Protein AF-A0A5C8PXF6-F1 (afdb_monomer_lite)

Foldseek 3Di:
DVVVLVVVQVVPPQPDWDADPSDIHHDDDDDDDDDPPPDDADDQPDEAEFEVLLDPVNVVVLVCCCPPRVHDHYDYDYPCACVRVCSVVRD

Sequence (91 aa):
NSQQQLTHAITTGEPQLALRNGETLVPRLARHTPTPGNTLTLNPHGTTLITGGTGTLGALTARHLVTTHGARHLLLTSRTGPDAEGAQELH

Structure (mmCIF, N/CA/C/O backbone):
data_AF-A0A5C8PXF6-F1
#
_entry.id   AF-A0A5C8PXF6-F1
#
loop_
_atom_site.group_PDB
_atom_site.id
_atom_site.type_symbol
_atom_site.label_atom_id
_atom_site.label_alt_id
_atom_site.label_comp_id
_atom_site.label_asym_id
_atom_site.label_entity_id
_atom_site.label_seq_id
_atom_site.pdbx_PDB_ins_code
_atom_site.Cartn_x
_atom_site.Cartn_y
_atom_site.Cartn_z
_atom_site.occupancy
_atom_site.B_iso_or_equiv
_atom_site.auth_seq_id
_atom_site.auth_comp_id
_atom_site.auth_asym_id
_atom_site.auth_atom_id
_atom_site.pdbx_PDB_model_num
ATOM 1 N N . ASN A 1 1 ? -28.716 6.400 24.802 1.00 69.44 1 ASN A N 1
ATOM 2 C CA . ASN A 1 1 ? -28.244 7.798 24.723 1.00 69.44 1 ASN A CA 1
ATOM 3 C C . ASN A 1 1 ? -26.797 7.765 24.239 1.00 69.44 1 ASN A C 1
ATOM 5 O O . ASN A 1 1 ? -25.969 7.174 24.923 1.00 69.44 1 ASN A O 1
ATOM 9 N N . SER A 1 2 ? -26.504 8.293 23.049 1.00 74.06 2 SER A N 1
ATOM 10 C CA . SER A 1 2 ? -25.186 8.182 22.390 1.00 74.06 2 SER A CA 1
ATOM 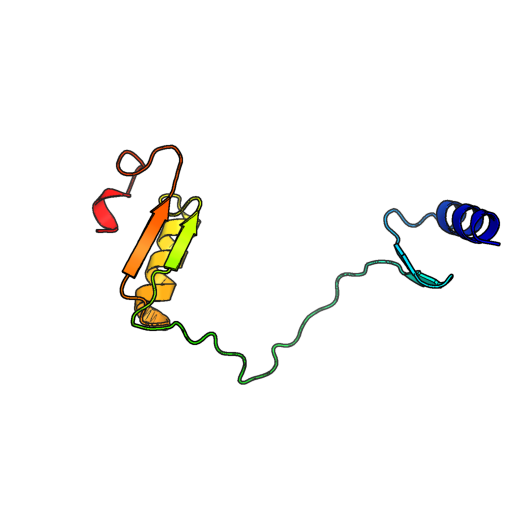11 C C . SER A 1 2 ? -24.040 8.754 23.233 1.00 74.06 2 SER A C 1
ATOM 13 O O . SER A 1 2 ? -22.937 8.215 23.237 1.00 74.06 2 SER A O 1
ATOM 15 N N . GLN A 1 3 ? -24.320 9.796 24.018 1.00 81.06 3 GLN A N 1
ATOM 16 C CA . GLN A 1 3 ? -23.341 10.432 24.896 1.00 81.06 3 GLN A CA 1
ATOM 17 C C . GLN A 1 3 ? -22.874 9.497 26.024 1.00 81.06 3 GLN A C 1
ATOM 19 O O . GLN A 1 3 ? -21.681 9.412 26.289 1.00 81.06 3 GLN A O 1
ATOM 24 N N . GLN A 1 4 ? -23.785 8.720 26.624 1.00 83.69 4 GLN A N 1
ATOM 25 C CA . GLN A 1 4 ? -23.434 7.735 27.658 1.00 83.69 4 GLN A CA 1
ATOM 26 C C . GLN A 1 4 ? -22.566 6.599 27.101 1.00 83.69 4 GLN A C 1
ATOM 28 O O . GLN A 1 4 ? -21.662 6.124 27.783 1.00 83.69 4 GLN A O 1
ATOM 33 N N . GLN A 1 5 ? -22.813 6.185 25.855 1.00 85.12 5 GLN A N 1
ATOM 34 C CA . GLN A 1 5 ? -22.026 5.144 25.186 1.00 85.12 5 GLN A CA 1
ATOM 35 C C . GLN A 1 5 ? -20.603 5.620 24.891 1.00 85.12 5 GLN A C 1
ATOM 37 O O . GLN A 1 5 ? -19.651 4.878 25.120 1.00 85.12 5 GLN A O 1
ATOM 42 N N . LEU A 1 6 ? -20.446 6.876 24.461 1.00 84.81 6 LEU A N 1
ATOM 43 C CA . LEU A 1 6 ? -19.129 7.476 24.269 1.00 84.81 6 LEU A CA 1
ATOM 44 C C . LEU A 1 6 ? -18.368 7.607 25.595 1.00 84.81 6 LEU A C 1
ATOM 46 O O . LEU A 1 6 ? -17.201 7.230 25.659 1.00 84.81 6 LEU A O 1
ATOM 50 N N . THR A 1 7 ? -19.028 8.080 26.659 1.00 89.31 7 THR A N 1
ATOM 51 C CA . THR A 1 7 ? -18.421 8.170 27.996 1.00 89.31 7 THR A CA 1
ATOM 52 C C . THR A 1 7 ? -17.971 6.802 28.501 1.00 89.31 7 THR A C 1
ATOM 54 O O . THR A 1 7 ? -16.861 6.674 29.005 1.00 89.31 7 THR A O 1
ATOM 57 N N . HIS A 1 8 ? -18.787 5.762 28.327 1.00 87.50 8 HIS A N 1
ATOM 58 C CA . HIS A 1 8 ? -18.397 4.410 28.717 1.00 87.50 8 HIS A CA 1
ATOM 59 C C . HIS A 1 8 ? -17.189 3.916 27.907 1.00 87.50 8 HIS A C 1
ATOM 61 O O . HIS A 1 8 ? -16.217 3.432 28.484 1.00 87.50 8 HIS A O 1
ATOM 67 N N . ALA A 1 9 ? -17.199 4.107 26.586 1.00 88.31 9 ALA A N 1
ATOM 68 C CA . ALA A 1 9 ? -16.115 3.677 25.708 1.00 88.31 9 ALA A CA 1
ATOM 69 C C . ALA A 1 9 ? -14.754 4.282 26.091 1.00 88.31 9 ALA A C 1
ATOM 71 O O . ALA A 1 9 ? -13.777 3.544 26.194 1.00 88.31 9 ALA A O 1
ATOM 72 N N . ILE A 1 10 ? -14.681 5.587 26.386 1.00 90.00 10 ILE A N 1
ATOM 73 C CA . ILE A 1 10 ? -13.413 6.232 26.782 1.00 90.00 10 ILE A CA 1
ATOM 74 C C . ILE A 1 10 ? -12.894 5.756 28.148 1.00 90.00 10 ILE A C 1
ATOM 76 O O . ILE A 1 10 ? -11.697 5.837 28.405 1.00 90.00 10 ILE A O 1
ATOM 80 N N . THR A 1 11 ? -13.768 5.230 29.015 1.00 93.62 11 THR A N 1
ATOM 81 C CA . THR A 1 11 ? -13.380 4.684 30.330 1.00 93.62 11 THR A CA 1
ATOM 82 C C . THR A 1 11 ? -12.901 3.232 30.289 1.00 93.62 11 THR A C 1
ATOM 84 O O . THR A 1 11 ? -12.414 2.735 31.299 1.00 93.62 11 THR A O 1
ATOM 87 N N . THR A 1 12 ? -12.995 2.546 29.143 1.00 90.19 12 THR A N 1
ATOM 88 C CA . THR A 1 12 ? -12.581 1.133 29.009 1.00 90.19 12 THR A CA 1
ATOM 89 C C . THR A 1 12 ? -11.081 0.908 29.207 1.00 90.19 12 THR A C 1
ATOM 91 O O . THR A 1 12 ? -10.667 -0.211 29.492 1.00 90.19 12 THR A O 1
ATOM 94 N N . GLY A 1 13 ? -10.261 1.951 29.041 1.00 91.12 13 GLY A N 1
ATOM 95 C CA . GLY A 1 13 ? -8.800 1.856 29.103 1.00 91.12 13 GLY A CA 1
ATOM 96 C C . GLY A 1 13 ? -8.159 1.189 27.881 1.00 91.12 13 GLY A C 1
ATOM 97 O O . GLY A 1 13 ? -6.941 1.029 27.847 1.00 91.12 13 GLY A O 1
ATOM 98 N N . GLU A 1 14 ? -8.943 0.818 26.867 1.00 94.56 14 GLU A N 1
ATOM 99 C CA . GLU A 1 14 ? -8.416 0.248 25.629 1.00 94.56 14 GLU A CA 1
ATOM 100 C C . GLU A 1 14 ? -7.797 1.350 24.748 1.00 94.56 14 GLU A C 1
ATOM 102 O O . GLU A 1 14 ? -8.4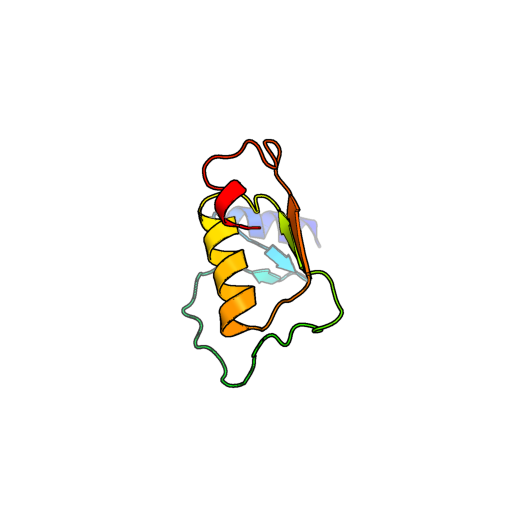28 2.385 24.518 1.00 94.56 14 GLU A O 1
ATOM 107 N N . PRO A 1 15 ? -6.581 1.148 24.203 1.00 92.81 15 PRO A N 1
ATOM 108 C CA . PRO A 1 15 ? -5.876 2.172 23.425 1.00 92.81 15 PRO A CA 1
ATOM 109 C C . PRO A 1 15 ? -6.512 2.432 22.053 1.00 92.81 15 PRO A C 1
ATOM 111 O O . PRO A 1 15 ? -6.235 3.446 21.415 1.00 92.81 15 PRO A O 1
ATOM 114 N N . GLN A 1 16 ? -7.326 1.494 21.570 1.00 94.75 16 GLN A N 1
ATOM 115 C CA . GLN A 1 16 ? -8.054 1.576 20.311 1.00 94.75 16 GLN A CA 1
ATOM 116 C C . GLN A 1 16 ? -9.411 0.896 20.491 1.00 94.75 16 GLN A C 1
ATOM 118 O O . GLN A 1 16 ? -9.487 -0.191 21.061 1.00 94.75 16 GLN A O 1
ATOM 123 N N . LEU A 1 17 ? -10.477 1.512 19.981 1.00 95.31 17 LEU A N 1
ATOM 124 C CA . LEU A 1 17 ? -11.831 0.963 20.013 1.00 95.31 17 LEU A CA 1
ATOM 125 C C . LEU A 1 17 ? -12.663 1.485 18.839 1.00 95.31 17 LEU A C 1
ATOM 127 O O . LEU A 1 17 ? -12.354 2.526 18.258 1.00 95.31 17 LEU A O 1
ATOM 131 N N . ALA A 1 18 ? -13.741 0.780 18.514 1.00 94.62 18 ALA A N 1
ATOM 132 C CA . ALA A 1 18 ? -14.778 1.237 17.598 1.00 94.62 18 ALA A CA 1
ATOM 133 C C . ALA A 1 18 ? -16.151 1.118 18.267 1.00 94.62 18 ALA A C 1
ATOM 135 O O . ALA A 1 18 ? -16.470 0.079 18.838 1.00 94.62 18 ALA A O 1
ATOM 136 N N . LEU A 1 19 ? -16.976 2.162 18.159 1.00 93.00 19 LEU A N 1
ATOM 137 C CA . LEU A 1 19 ? -18.373 2.132 18.594 1.00 93.00 19 LEU A CA 1
ATOM 138 C C . LEU A 1 19 ? -19.281 1.877 17.392 1.00 93.00 19 LEU A C 1
ATOM 140 O O . LEU A 1 19 ? -19.287 2.666 16.446 1.00 93.00 19 LEU A O 1
ATOM 144 N N . ARG A 1 20 ? -20.054 0.788 17.416 1.00 91.94 20 ARG A N 1
ATOM 145 C CA . ARG A 1 20 ? 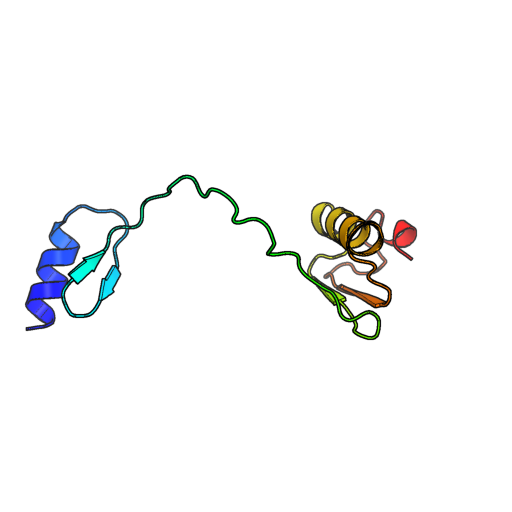-20.998 0.431 16.344 1.00 91.94 20 ARG A CA 1
ATOM 146 C C . ARG A 1 20 ? -22.316 -0.025 16.945 1.00 91.94 20 ARG A C 1
ATOM 148 O O . ARG A 1 20 ? -22.330 -0.953 17.735 1.00 91.94 20 ARG A O 1
ATOM 155 N N . ASN A 1 21 ? -23.419 0.639 16.594 1.00 89.56 21 ASN A N 1
ATOM 156 C CA . ASN A 1 21 ? -24.763 0.324 17.107 1.00 89.56 21 ASN A CA 1
ATOM 157 C C . ASN A 1 21 ? -24.849 0.225 18.646 1.00 89.56 21 ASN A C 1
ATOM 159 O O . ASN A 1 21 ? -25.681 -0.497 19.184 1.00 89.56 21 ASN A O 1
ATOM 163 N N . GLY A 1 22 ? -23.996 0.969 19.360 1.00 87.88 22 GLY A N 1
ATOM 164 C CA . GLY A 1 22 ? -23.926 0.944 20.821 1.00 87.88 22 GLY A CA 1
ATOM 165 C C . GLY A 1 22 ? -23.015 -0.123 21.425 1.00 87.88 22 GLY A C 1
ATOM 166 O O . GLY A 1 22 ? -22.857 -0.135 22.643 1.00 87.88 22 GLY A O 1
ATOM 167 N N . GLU A 1 23 ? -22.398 -0.967 20.602 1.00 89.94 23 GLU A N 1
ATOM 168 C CA . GLU A 1 23 ? -21.402 -1.949 21.018 1.00 89.94 23 GLU A CA 1
ATOM 169 C C . GLU A 1 23 ? -19.990 -1.372 20.921 1.00 89.94 23 GL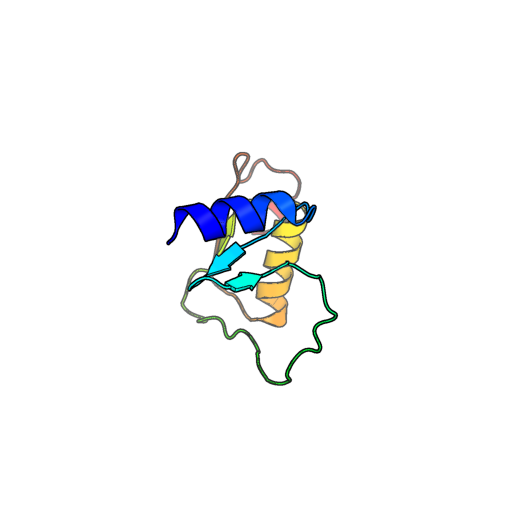U A C 1
ATOM 171 O O . GLU A 1 23 ? -19.638 -0.696 19.947 1.00 89.94 23 GLU A O 1
ATOM 176 N N . THR A 1 24 ? -19.173 -1.676 21.929 1.00 92.56 24 THR A N 1
ATOM 177 C CA . THR A 1 24 ? -17.740 -1.377 21.935 1.00 92.56 24 THR A CA 1
ATOM 178 C C . THR A 1 24 ? -16.979 -2.571 21.373 1.00 92.56 24 THR A C 1
ATOM 180 O O . THR A 1 24 ? -16.999 -3.657 21.947 1.00 92.56 24 THR A O 1
ATOM 183 N N . LEU A 1 25 ? -16.274 -2.361 20.266 1.00 94.56 25 LEU A N 1
ATOM 184 C CA . LEU A 1 25 ? -15.412 -3.351 19.627 1.00 94.56 25 LEU A CA 1
ATOM 185 C C . LEU A 1 25 ? -13.950 -2.977 19.853 1.00 94.56 25 LEU A C 1
ATOM 187 O O . LEU A 1 25 ? -13.563 -1.827 19.641 1.00 94.56 25 LEU A O 1
ATOM 191 N N . VAL A 1 26 ? -13.129 -3.954 20.228 1.00 95.44 26 VAL A N 1
ATOM 192 C CA . VAL A 1 26 ? -11.698 -3.760 20.486 1.00 95.44 26 VAL A CA 1
ATOM 193 C C . VAL A 1 26 ? -10.890 -4.519 19.429 1.00 95.44 26 VAL A C 1
ATOM 195 O O . VAL A 1 26 ? -11.088 -5.728 19.275 1.00 95.44 26 VAL A O 1
ATOM 198 N N . PRO A 1 27 ? -9.984 -3.861 18.681 1.00 96.00 27 PRO A N 1
ATOM 199 C CA . PRO A 1 27 ? -9.185 -4.536 17.672 1.00 96.00 27 PRO A CA 1
ATOM 200 C C . PRO A 1 27 ? -8.180 -5.480 18.338 1.00 96.00 27 PRO A C 1
ATOM 202 O O . PRO A 1 27 ? -7.434 -5.103 19.246 1.00 96.00 27 PRO A O 1
ATOM 205 N N . ARG A 1 28 ? -8.138 -6.721 17.854 1.00 93.88 28 ARG A N 1
ATOM 206 C CA . ARG A 1 28 ? -7.136 -7.722 18.227 1.00 93.88 28 ARG A CA 1
ATOM 207 C C . ARG A 1 28 ? -6.576 -8.351 16.960 1.00 93.88 28 ARG A C 1
ATOM 209 O O . ARG A 1 28 ? -7.325 -8.681 16.042 1.00 93.88 28 ARG A O 1
ATOM 216 N N . LEU A 1 29 ? -5.257 -8.512 16.912 1.00 95.94 29 LEU A N 1
ATOM 217 C CA . LEU A 1 29 ? -4.609 -9.231 15.825 1.00 95.94 29 LEU A CA 1
ATOM 218 C C . LEU A 1 29 ? -4.771 -10.734 16.068 1.00 95.94 29 LEU A C 1
ATOM 220 O O . LEU A 1 29 ? -4.340 -11.248 17.097 1.00 95.94 29 LEU A O 1
ATOM 224 N N . ALA A 1 30 ? -5.383 -11.430 15.117 1.00 95.25 30 ALA A N 1
ATOM 225 C CA . ALA A 1 30 ? -5.533 -12.877 15.143 1.00 95.25 30 ALA A CA 1
ATOM 226 C C . ALA A 1 30 ? -4.803 -13.503 13.954 1.00 95.25 30 ALA A C 1
ATOM 228 O O . ALA A 1 30 ? -4.628 -12.880 12.905 1.00 95.25 30 ALA A O 1
ATOM 229 N N . ARG A 1 31 ? -4.386 -14.762 14.108 1.00 96.56 31 ARG A N 1
ATOM 230 C CA . ARG A 1 31 ? -3.809 -15.526 13.002 1.00 96.56 31 ARG A CA 1
ATOM 231 C C . ARG A 1 31 ? -4.892 -15.800 11.959 1.00 96.56 31 ARG A C 1
ATOM 233 O O . ARG A 1 31 ? -5.906 -16.414 12.272 1.00 96.56 31 ARG A O 1
ATOM 240 N N . HIS A 1 32 ? -4.641 -15.393 10.720 1.00 93.06 32 HIS A N 1
ATOM 241 C CA . HIS A 1 32 ? -5.485 -15.737 9.581 1.00 93.06 32 HIS A CA 1
ATOM 242 C C . HIS A 1 32 ? -5.001 -17.043 8.939 1.00 93.06 32 HIS A C 1
ATOM 244 O O . HIS A 1 32 ? -3.812 -17.183 8.646 1.00 93.06 32 HIS A O 1
ATOM 250 N N . THR A 1 33 ? -5.919 -17.981 8.697 1.00 92.31 33 THR A N 1
ATOM 251 C CA . THR A 1 33 ? -5.647 -19.186 7.900 1.00 92.31 33 THR A CA 1
ATOM 252 C C . THR A 1 33 ? -6.204 -18.952 6.497 1.00 92.31 33 THR A C 1
ATOM 254 O O . THR A 1 33 ? -7.404 -18.713 6.382 1.00 92.31 33 THR A O 1
ATOM 257 N N . PRO A 1 34 ? -5.375 -18.971 5.437 1.00 87.06 34 PRO A N 1
ATOM 258 C CA . PRO A 1 34 ? -5.849 -18.738 4.079 1.00 87.06 34 PRO A CA 1
ATOM 259 C C . PRO A 1 34 ? -6.908 -19.759 3.664 1.00 87.06 34 PRO A C 1
ATOM 261 O O . PRO A 1 34 ? -6.701 -20.963 3.812 1.00 87.06 34 PRO A O 1
ATOM 264 N N . THR A 1 35 ? -8.009 -19.284 3.086 1.00 86.31 35 THR A N 1
ATOM 265 C CA . THR A 1 35 ? -8.972 -20.152 2.403 1.00 86.31 35 THR A CA 1
ATOM 266 C C . THR A 1 35 ? -8.425 -20.511 1.016 1.00 86.31 35 THR A C 1
ATOM 268 O O . THR A 1 35 ? -8.117 -19.597 0.242 1.00 86.31 35 THR A O 1
ATOM 271 N N . PRO A 1 36 ? -8.293 -21.804 0.667 1.00 82.38 36 PRO A N 1
ATOM 272 C CA . PRO A 1 36 ? -7.878 -22.214 -0.673 1.00 82.38 36 PRO A CA 1
ATOM 273 C C . PRO A 1 36 ? -8.821 -21.668 -1.757 1.00 82.38 36 PRO A C 1
ATOM 275 O O . PRO A 1 36 ? -10.033 -21.619 -1.558 1.00 82.38 36 PRO A O 1
ATOM 278 N N . GLY A 1 37 ? -8.271 -21.287 -2.915 1.00 77.50 37 GLY A N 1
ATOM 279 C CA . GLY A 1 37 ? -9.050 -20.886 -4.097 1.00 77.50 37 GLY A CA 1
ATOM 280 C C . GLY A 1 37 ? -9.257 -19.382 -4.298 1.00 77.50 37 GLY A C 1
ATOM 281 O O . GLY A 1 37 ? -9.843 -18.992 -5.303 1.00 77.50 37 GLY A O 1
ATOM 282 N N . ASN A 1 38 ? -8.751 -18.521 -3.410 1.00 71.38 38 ASN A N 1
ATOM 283 C CA . ASN A 1 38 ? -8.793 -17.069 -3.616 1.00 71.38 38 ASN A CA 1
ATOM 284 C C . ASN A 1 38 ? -7.572 -16.568 -4.410 1.00 71.38 38 ASN A C 1
ATOM 286 O O . ASN A 1 38 ? -6.725 -15.845 -3.882 1.00 71.38 38 ASN A O 1
ATOM 290 N N . THR A 1 39 ? -7.440 -16.999 -5.665 1.00 74.00 39 THR A N 1
ATOM 291 C CA . THR A 1 39 ? -6.342 -16.569 -6.542 1.00 74.00 39 THR A CA 1
ATOM 292 C C . THR A 1 39 ? -6.744 -15.324 -7.327 1.00 74.00 39 THR A C 1
ATOM 294 O O . THR A 1 39 ? -7.747 -15.318 -8.040 1.00 74.00 39 THR A O 1
ATOM 297 N N . LEU A 1 40 ? -5.935 -14.266 -7.239 1.00 79.31 40 LEU A N 1
ATOM 298 C CA . LEU A 1 40 ? -6.102 -13.081 -8.078 1.00 79.31 40 LEU A CA 1
ATOM 299 C C . LEU A 1 40 ? -5.896 -13.458 -9.553 1.00 79.31 40 LEU A C 1
ATOM 301 O O . LEU A 1 40 ? -4.806 -13.886 -9.939 1.00 79.31 40 LEU A O 1
ATOM 305 N N . THR A 1 41 ? -6.926 -13.251 -10.374 1.00 84.81 41 THR A N 1
ATOM 306 C CA . THR A 1 41 ? -6.830 -13.361 -11.836 1.00 84.81 41 THR A CA 1
ATOM 307 C C . THR A 1 41 ? -6.702 -11.963 -12.425 1.00 84.81 41 THR A C 1
ATOM 309 O O . THR A 1 41 ? -7.602 -11.138 -12.267 1.00 84.81 41 THR A O 1
ATOM 312 N N . LEU A 1 42 ? -5.581 -11.683 -13.090 1.00 88.00 42 LEU A N 1
ATOM 313 C CA . LEU A 1 42 ? -5.392 -10.421 -13.799 1.00 88.00 42 LEU A CA 1
ATOM 314 C C . LEU A 1 42 ? -6.043 -10.490 -15.178 1.00 88.00 42 LEU A C 1
ATOM 316 O O . LEU A 1 42 ? -5.954 -11.505 -15.866 1.00 88.00 42 LEU A O 1
ATOM 320 N N . ASN A 1 43 ? -6.661 -9.387 -15.601 1.00 87.25 43 ASN A N 1
ATOM 321 C CA . ASN A 1 43 ? -7.082 -9.237 -16.988 1.00 87.25 43 ASN A CA 1
ATOM 322 C C . ASN A 1 43 ? -5.822 -9.155 -17.874 1.00 87.25 43 ASN A C 1
ATOM 324 O O . ASN A 1 43 ? -5.076 -8.182 -17.737 1.00 87.25 43 ASN A O 1
ATOM 328 N N . PRO A 1 44 ? -5.587 -10.110 -18.793 1.00 82.88 44 PRO A N 1
ATOM 329 C CA . PRO A 1 44 ? -4.382 -10.123 -19.624 1.00 82.88 44 PRO A CA 1
ATOM 330 C C . PRO A 1 44 ? -4.300 -8.932 -20.589 1.00 82.88 44 PRO A C 1
ATOM 332 O O . PRO A 1 44 ? -3.209 -8.592 -21.038 1.00 82.88 44 PRO A O 1
ATOM 335 N N . HIS A 1 45 ? -5.431 -8.288 -20.887 1.00 88.25 45 HIS A N 1
ATOM 336 C CA . HIS A 1 45 ? -5.515 -7.102 -21.742 1.00 88.25 45 HIS A CA 1
ATOM 337 C C . HIS A 1 45 ? -5.568 -5.790 -20.944 1.00 88.25 45 HIS A C 1
ATOM 339 O O . HIS A 1 45 ? -5.620 -4.714 -21.533 1.00 88.25 45 HIS A O 1
ATOM 345 N N . GLY A 1 46 ? -5.604 -5.862 -19.610 1.00 92.19 46 GLY A N 1
ATOM 346 C CA . GLY A 1 46 ? -5.624 -4.693 -18.736 1.00 92.19 46 GLY A CA 1
ATOM 347 C C . GLY A 1 46 ? -4.220 -4.217 -18.366 1.00 92.19 46 GLY A C 1
ATOM 348 O O . GLY A 1 46 ? -3.263 -4.989 -18.389 1.00 92.19 46 GLY A O 1
ATOM 349 N N . THR A 1 47 ? -4.116 -2.950 -17.962 1.00 95.75 47 THR A N 1
ATOM 350 C CA . THR A 1 47 ? -2.875 -2.374 -17.425 1.00 95.75 47 THR A CA 1
ATOM 351 C C . THR A 1 47 ? -2.864 -2.437 -15.902 1.00 95.75 47 THR A C 1
ATOM 353 O O . THR A 1 47 ? -3.785 -1.948 -15.248 1.00 95.75 47 THR A O 1
ATOM 356 N N . THR A 1 48 ? -1.804 -2.998 -15.321 1.00 95.06 48 THR A N 1
ATOM 357 C CA . THR A 1 48 ? -1.566 -2.976 -13.874 1.00 95.06 48 THR A CA 1
ATOM 358 C C . THR A 1 48 ? -0.680 -1.790 -13.499 1.00 95.06 48 THR A C 1
ATOM 360 O O . THR A 1 48 ? 0.487 -1.721 -13.879 1.00 95.06 48 THR A O 1
ATOM 363 N N . LEU A 1 49 ? -1.240 -0.856 -12.731 1.00 95.50 49 LEU A N 1
ATOM 364 C CA . LEU A 1 49 ? -0.525 0.287 -12.166 1.00 95.50 49 LEU A CA 1
ATOM 365 C C . LEU A 1 49 ? 0.137 -0.098 -10.836 1.00 95.50 49 LEU A C 1
ATOM 367 O O . LEU A 1 49 ? -0.536 -0.593 -9.934 1.00 95.50 49 LEU A O 1
ATOM 371 N N . ILE A 1 50 ? 1.432 0.192 -10.696 1.00 95.50 50 ILE A N 1
ATOM 372 C CA . ILE A 1 50 ? 2.189 0.013 -9.453 1.00 95.50 50 ILE A CA 1
ATOM 373 C C . ILE A 1 50 ? 2.805 1.353 -9.043 1.00 95.50 50 ILE A C 1
ATOM 375 O O . ILE A 1 50 ? 3.715 1.863 -9.698 1.00 95.50 50 ILE A O 1
ATOM 379 N N . THR A 1 51 ? 2.326 1.914 -7.933 1.00 95.69 51 THR A N 1
ATOM 380 C CA . THR A 1 51 ? 2.880 3.135 -7.330 1.00 95.69 51 THR A CA 1
ATOM 381 C C . THR A 1 51 ? 4.091 2.816 -6.464 1.00 95.69 51 THR A C 1
ATOM 383 O O . THR A 1 51 ? 4.100 1.808 -5.761 1.00 95.69 51 THR A O 1
ATOM 386 N N . GLY A 1 52 ? 5.112 3.673 -6.490 1.00 95.00 52 GLY A N 1
ATOM 387 C CA . GLY A 1 52 ? 6.432 3.297 -5.980 1.00 95.00 52 GLY A CA 1
ATOM 388 C C . GLY A 1 52 ? 7.033 2.131 -6.772 1.00 95.00 52 GLY A C 1
ATOM 389 O O . GLY A 1 52 ? 7.861 1.397 -6.240 1.00 95.00 52 GLY A O 1
ATOM 390 N N . GLY A 1 53 ? 6.595 1.943 -8.025 1.00 94.56 53 GLY A N 1
ATOM 391 C CA . GLY A 1 53 ? 6.864 0.747 -8.825 1.00 94.56 53 GLY A CA 1
ATOM 392 C C . GLY A 1 53 ? 8.338 0.526 -9.148 1.00 94.56 53 GLY A C 1
ATOM 393 O O . GLY A 1 53 ? 8.741 -0.608 -9.372 1.00 94.56 53 GLY A O 1
ATOM 394 N N . THR A 1 54 ? 9.145 1.585 -9.104 1.00 94.00 54 THR A N 1
ATOM 395 C CA . THR A 1 54 ? 10.600 1.515 -9.299 1.00 94.00 54 THR A CA 1
ATOM 396 C C . THR A 1 54 ? 11.390 1.373 -7.993 1.00 94.00 54 THR A C 1
ATOM 398 O O . THR A 1 5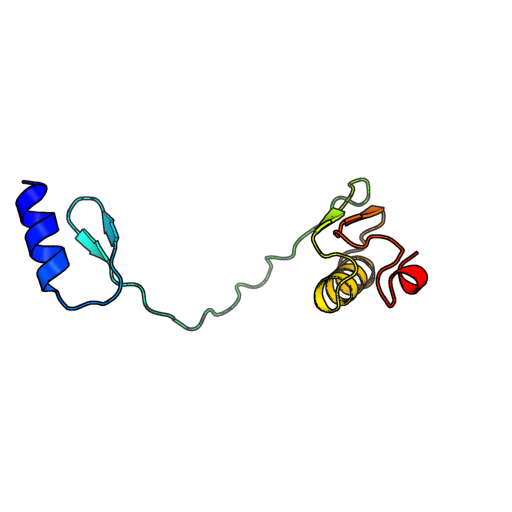4 ? 12.611 1.349 -8.023 1.00 94.00 54 THR A O 1
ATOM 401 N N . GLY A 1 55 ? 10.727 1.311 -6.832 1.00 91.56 55 GLY A N 1
ATOM 402 C CA . GLY A 1 55 ? 11.376 1.004 -5.553 1.00 91.56 55 GLY A CA 1
ATOM 403 C C . GLY A 1 55 ? 11.537 -0.505 -5.339 1.00 91.56 55 GLY A C 1
ATOM 404 O O . GLY A 1 55 ? 10.907 -1.301 -6.030 1.00 91.56 55 GLY A O 1
ATOM 405 N N . THR A 1 56 ? 12.313 -0.914 -4.330 1.00 91.56 56 THR A N 1
ATOM 406 C CA . THR A 1 56 ? 12.666 -2.327 -4.067 1.00 91.56 56 THR A CA 1
ATOM 407 C C . THR A 1 56 ? 11.461 -3.272 -4.061 1.00 91.56 56 THR A C 1
ATOM 409 O O . THR A 1 56 ? 11.433 -4.260 -4.791 1.00 91.56 56 THR A O 1
ATOM 412 N N . LEU A 1 57 ? 10.428 -2.965 -3.270 1.00 94.06 57 LEU A N 1
ATOM 413 C CA . LEU A 1 57 ? 9.227 -3.806 -3.207 1.00 94.06 57 LEU A CA 1
ATOM 414 C C . LEU A 1 57 ? 8.363 -3.686 -4.468 1.00 94.06 57 LEU A C 1
ATOM 416 O O . LEU A 1 57 ? 7.741 -4.668 -4.869 1.00 94.06 57 LEU A O 1
ATOM 420 N N . GLY A 1 58 ? 8.342 -2.512 -5.104 1.00 93.69 58 GLY A N 1
A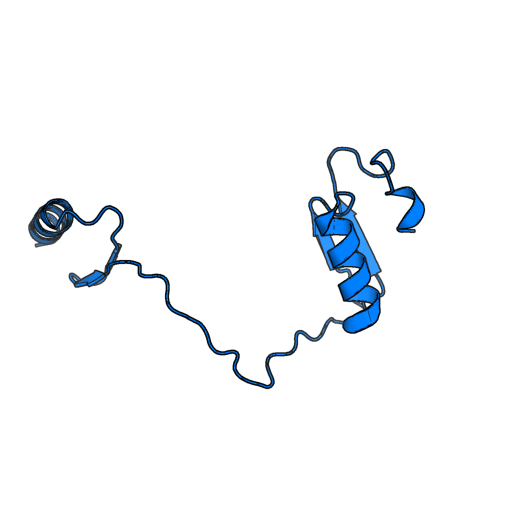TOM 421 C CA . GLY A 1 58 ? 7.619 -2.284 -6.355 1.00 93.69 58 GLY A CA 1
ATOM 422 C C . GLY A 1 58 ? 8.152 -3.167 -7.481 1.00 93.69 58 GLY A C 1
ATOM 423 O O . GLY A 1 58 ? 7.371 -3.862 -8.127 1.00 93.69 58 GLY A O 1
ATOM 424 N N . ALA A 1 59 ? 9.477 -3.234 -7.629 1.00 92.62 59 ALA A N 1
ATOM 425 C CA . ALA A 1 59 ? 10.157 -4.065 -8.616 1.00 92.62 59 ALA A CA 1
ATOM 426 C C . ALA A 1 59 ? 9.921 -5.567 -8.378 1.00 92.62 59 ALA A C 1
ATOM 428 O O . ALA A 1 59 ? 9.579 -6.302 -9.307 1.00 92.62 59 ALA A O 1
ATOM 429 N N . LEU A 1 60 ? 10.035 -6.027 -7.125 1.00 94.62 60 LEU A N 1
ATOM 430 C CA . LEU A 1 60 ? 9.747 -7.422 -6.766 1.00 94.62 60 LEU A CA 1
ATOM 431 C C . LEU A 1 60 ? 8.283 -7.787 -7.036 1.00 94.62 60 LEU A C 1
ATOM 433 O O . LEU A 1 60 ? 7.994 -8.861 -7.566 1.00 94.62 60 LEU A O 1
ATOM 437 N N . THR A 1 61 ? 7.364 -6.874 -6.727 1.00 94.38 61 THR A N 1
ATOM 438 C CA . THR A 1 61 ? 5.936 -7.051 -7.004 1.00 94.38 61 THR A CA 1
ATOM 439 C C . THR A 1 61 ? 5.678 -7.112 -8.508 1.00 94.38 61 THR A C 1
ATOM 441 O O . THR A 1 61 ? 5.019 -8.039 -8.970 1.00 94.38 61 THR A O 1
ATOM 444 N N . ALA A 1 62 ? 6.243 -6.187 -9.290 1.00 93.88 62 ALA A N 1
ATOM 445 C CA . ALA A 1 62 ? 6.142 -6.179 -10.748 1.00 93.88 62 ALA A CA 1
ATOM 446 C C . ALA A 1 62 ? 6.618 -7.509 -11.347 1.00 93.88 62 ALA A C 1
ATOM 448 O O . ALA A 1 62 ? 5.895 -8.141 -12.120 1.00 93.88 62 ALA A O 1
ATOM 449 N N . ARG A 1 63 ? 7.793 -7.989 -10.915 1.00 93.25 63 ARG A N 1
ATOM 450 C CA . ARG A 1 63 ? 8.336 -9.285 -11.331 1.00 93.25 63 ARG A CA 1
ATOM 451 C C . ARG A 1 63 ? 7.371 -10.421 -11.002 1.00 93.25 63 ARG A C 1
ATOM 453 O O . ARG A 1 63 ? 7.082 -11.224 -11.884 1.00 93.25 63 ARG A O 1
ATOM 460 N N . HIS A 1 64 ? 6.858 -10.480 -9.774 1.00 93.44 64 HIS A N 1
ATOM 461 C CA . HIS A 1 64 ? 5.928 -11.526 -9.349 1.00 93.44 64 HIS A CA 1
ATOM 462 C C . HIS A 1 64 ? 4.626 -11.518 -10.163 1.00 93.44 64 HIS A C 1
ATOM 464 O O . HIS A 1 64 ? 4.158 -12.572 -10.594 1.00 93.44 64 HIS A O 1
ATOM 470 N N . LEU A 1 65 ? 4.067 -10.340 -10.445 1.00 92.94 65 LEU A N 1
ATOM 471 C CA . LEU A 1 65 ? 2.849 -10.217 -11.246 1.00 92.94 65 LEU A CA 1
ATOM 472 C C . LEU A 1 65 ? 3.062 -10.664 -12.699 1.00 92.94 65 LEU A C 1
ATOM 474 O O . LEU A 1 65 ? 2.178 -11.298 -13.273 1.00 92.94 65 LEU A O 1
ATOM 478 N N . VAL A 1 66 ? 4.233 -10.409 -13.287 1.00 92.25 66 VAL A N 1
ATOM 479 C CA . VAL A 1 66 ? 4.573 -10.894 -14.636 1.00 92.25 66 VAL A CA 1
ATOM 480 C C . VAL A 1 66 ? 4.765 -12.409 -14.653 1.00 92.25 66 VAL A C 1
ATOM 482 O O . VAL A 1 66 ? 4.191 -13.086 -15.509 1.00 92.25 66 VAL A O 1
ATOM 485 N N . THR A 1 67 ? 5.558 -12.949 -13.722 1.00 92.50 67 THR A N 1
ATOM 486 C CA . THR A 1 67 ? 5.963 -14.364 -13.741 1.00 92.50 67 THR A CA 1
ATOM 487 C C . THR A 1 67 ? 4.879 -15.305 -13.232 1.00 92.50 67 THR A C 1
ATOM 489 O O . THR A 1 67 ? 4.751 -16.411 -13.746 1.00 92.50 67 THR A O 1
ATOM 492 N N . THR A 1 68 ? 4.100 -14.879 -12.236 1.00 91.94 68 THR A N 1
ATOM 493 C CA . THR A 1 68 ? 3.126 -15.737 -11.541 1.00 91.94 68 THR A CA 1
ATOM 494 C C . THR A 1 68 ? 1.695 -15.458 -11.987 1.00 91.94 68 THR A C 1
ATOM 496 O O . THR A 1 68 ? 0.908 -16.389 -12.121 1.00 91.94 68 THR A O 1
ATOM 499 N N . HIS A 1 69 ? 1.357 -14.194 -12.264 1.00 90.12 69 HIS A N 1
ATOM 500 C CA . HIS A 1 69 ? -0.009 -13.789 -12.627 1.00 90.12 69 HIS A CA 1
ATOM 501 C C . HIS A 1 69 ? -0.175 -13.406 -14.102 1.00 90.12 69 HIS A C 1
ATOM 503 O O . HIS A 1 69 ? -1.273 -13.050 -14.524 1.00 90.12 69 HIS A O 1
ATOM 509 N N . GLY A 1 70 ? 0.892 -13.488 -14.900 1.00 90.12 70 GLY A N 1
ATOM 510 C CA . GLY A 1 70 ? 0.822 -13.271 -16.340 1.00 90.12 70 GLY A CA 1
ATOM 511 C C . GLY A 1 70 ? 0.545 -11.825 -16.754 1.00 90.12 70 GLY A C 1
ATOM 512 O O . GLY A 1 70 ? 0.070 -11.616 -17.867 1.00 90.12 70 GLY A O 1
ATOM 513 N N . ALA A 1 71 ? 0.842 -10.834 -15.907 1.00 93.12 71 ALA A N 1
ATOM 514 C CA . ALA A 1 71 ? 0.715 -9.427 -16.280 1.00 93.12 71 ALA A CA 1
ATOM 515 C C . ALA A 1 71 ? 1.517 -9.127 -17.563 1.00 93.12 71 ALA A C 1
ATOM 517 O O . ALA A 1 71 ? 2.631 -9.631 -17.745 1.00 93.12 71 ALA A O 1
ATOM 518 N N . ARG A 1 72 ? 0.928 -8.333 -18.467 1.00 92.44 72 ARG A N 1
ATOM 519 C CA . ARG A 1 72 ? 1.517 -7.979 -19.776 1.00 92.44 72 ARG A CA 1
ATOM 520 C C . ARG A 1 72 ? 1.704 -6.484 -19.976 1.00 92.44 72 ARG A C 1
ATOM 522 O O . ARG A 1 72 ? 2.625 -6.077 -20.671 1.00 92.44 72 ARG A O 1
ATOM 529 N N . HIS A 1 73 ? 0.858 -5.679 -19.345 1.00 93.94 73 HIS A N 1
ATOM 530 C CA . HIS A 1 73 ? 0.910 -4.229 -19.435 1.00 93.94 73 HIS A CA 1
ATOM 531 C C . HIS A 1 73 ? 1.094 -3.674 -18.025 1.00 93.94 73 HIS A C 1
ATOM 533 O O . HIS A 1 73 ? 0.172 -3.713 -17.211 1.00 93.94 73 HIS A O 1
ATOM 539 N N . LEU A 1 74 ? 2.300 -3.201 -17.715 1.00 93.69 74 LEU A N 1
ATOM 540 C CA . LEU A 1 74 ? 2.614 -2.580 -16.431 1.00 93.69 74 LEU A CA 1
ATOM 541 C C . LEU A 1 74 ? 2.798 -1.076 -16.606 1.00 93.69 74 LEU A C 1
ATOM 543 O O . LEU A 1 74 ? 3.444 -0.628 -17.549 1.00 93.69 74 LEU A O 1
ATOM 547 N N . LEU A 1 75 ? 2.269 -0.304 -15.660 1.00 94.69 75 LEU A N 1
ATOM 548 C CA . LEU A 1 75 ? 2.577 1.111 -15.504 1.00 94.69 75 LEU A CA 1
ATOM 549 C C . LEU A 1 75 ? 3.239 1.308 -14.141 1.00 94.69 75 LEU A C 1
ATOM 551 O O . LEU A 1 75 ? 2.578 1.245 -13.106 1.00 94.69 75 LEU A O 1
ATOM 555 N N . LEU A 1 76 ? 4.553 1.520 -14.137 1.00 95.12 76 LEU A N 1
ATOM 556 C CA . LEU A 1 76 ? 5.320 1.750 -12.915 1.00 95.12 76 LEU A CA 1
ATOM 557 C C . LEU A 1 76 ? 5.434 3.252 -12.679 1.00 95.12 76 LEU A C 1
ATOM 559 O O . LEU A 1 76 ? 6.036 3.963 -13.479 1.00 95.12 76 LEU A O 1
ATOM 563 N N . THR A 1 77 ? 4.861 3.744 -11.585 1.00 95.12 77 THR A N 1
ATOM 564 C CA . THR A 1 77 ? 4.918 5.169 -11.247 1.00 95.12 77 THR A CA 1
ATOM 565 C C . THR A 1 77 ? 5.717 5.386 -9.977 1.00 95.12 77 THR A C 1
ATOM 567 O O . THR A 1 77 ? 5.593 4.659 -8.991 1.00 95.12 77 THR A O 1
ATOM 570 N N . SER A 1 78 ? 6.562 6.407 -9.984 1.00 92.81 78 SER A N 1
ATOM 571 C CA . SER A 1 78 ? 7.304 6.873 -8.818 1.00 92.81 78 SER A CA 1
ATOM 572 C C . SER A 1 78 ? 7.738 8.320 -9.052 1.00 92.81 78 SER A C 1
ATOM 574 O O . SER A 1 78 ? 7.663 8.822 -10.170 1.00 92.81 78 SER A O 1
ATOM 576 N N . ARG A 1 79 ? 8.186 9.004 -7.994 1.00 94.25 79 ARG A N 1
ATOM 577 C CA . ARG A 1 79 ? 8.658 10.397 -8.097 1.00 94.25 79 ARG A CA 1
ATOM 578 C C . ARG A 1 79 ? 9.922 10.530 -8.951 1.00 94.25 79 ARG A C 1
ATOM 580 O O . ARG A 1 79 ? 10.066 11.523 -9.644 1.00 94.25 79 ARG A O 1
ATOM 587 N N . THR A 1 80 ? 10.809 9.540 -8.880 1.00 91.62 80 THR A N 1
ATOM 588 C CA . THR A 1 80 ? 12.088 9.514 -9.609 1.00 91.62 80 THR A CA 1
ATOM 589 C C . THR A 1 80 ? 11.953 8.834 -10.976 1.00 91.62 80 THR A C 1
ATOM 591 O O . THR A 1 80 ? 12.800 9.006 -11.839 1.00 91.62 80 THR A O 1
ATOM 594 N N . GLY A 1 81 ? 10.873 8.079 -11.203 1.00 88.12 81 GLY A N 1
ATOM 595 C CA . GLY A 1 81 ? 10.558 7.493 -12.502 1.00 88.12 81 GLY A CA 1
ATOM 596 C C . GLY A 1 81 ? 11.699 6.626 -13.060 1.00 88.12 81 GLY A C 1
ATOM 597 O O . GLY A 1 81 ? 12.293 5.855 -12.300 1.00 88.12 81 GLY A O 1
ATOM 598 N N . PRO A 1 82 ? 12.009 6.741 -14.367 1.00 88.25 82 PRO A N 1
ATOM 599 C CA . PRO A 1 82 ? 13.100 6.010 -15.020 1.00 88.25 82 PRO A CA 1
ATOM 600 C C . PRO A 1 82 ? 14.504 6.283 -14.463 1.00 88.25 82 PRO A C 1
ATOM 602 O O . PRO A 1 82 ? 15.399 5.477 -14.716 1.00 88.25 82 PRO A O 1
ATOM 605 N N . ASP A 1 83 ? 14.688 7.375 -13.713 1.00 89.44 83 ASP A N 1
ATOM 606 C CA . ASP A 1 83 ? 15.966 7.741 -13.088 1.00 89.44 83 ASP A CA 1
ATOM 607 C C . ASP A 1 83 ? 16.186 7.021 -11.745 1.00 89.44 83 ASP A C 1
ATOM 609 O O . ASP A 1 83 ? 17.219 7.194 -11.097 1.00 89.44 83 ASP A O 1
ATOM 613 N N . ALA A 1 84 ? 15.210 6.232 -11.276 1.00 87.75 84 ALA A N 1
ATOM 614 C CA . ALA A 1 84 ? 15.388 5.411 -10.086 1.00 87.75 84 ALA A CA 1
ATOM 615 C C . ALA A 1 84 ? 16.411 4.292 -10.339 1.00 87.75 84 ALA A C 1
ATOM 617 O O . ALA A 1 84 ? 16.435 3.669 -11.401 1.00 87.75 84 ALA A O 1
ATOM 618 N N . GLU A 1 85 ? 17.225 4.000 -9.326 1.00 82.38 85 GLU A N 1
ATOM 619 C CA . GLU A 1 85 ? 18.183 2.894 -9.355 1.00 82.38 85 GLU A CA 1
ATOM 620 C C . GLU A 1 85 ? 17.477 1.568 -9.689 1.00 82.38 85 GLU A C 1
ATOM 622 O O . GLU A 1 85 ? 16.451 1.230 -9.098 1.00 82.38 85 GLU A O 1
ATOM 627 N N . GLY A 1 86 ? 17.997 0.839 -10.681 1.00 79.06 86 GLY A N 1
ATOM 628 C CA . GLY A 1 86 ? 17.414 -0.419 -11.159 1.00 79.06 86 GLY A CA 1
ATOM 629 C C . GLY A 1 86 ? 16.157 -0.272 -12.028 1.00 79.06 86 GLY A C 1
ATOM 630 O O . GLY A 1 86 ? 15.681 -1.269 -12.564 1.00 79.06 86 GLY A O 1
ATOM 631 N N . ALA A 1 87 ? 15.623 0.938 -12.250 1.00 81.56 87 ALA A N 1
ATOM 632 C CA . ALA A 1 87 ? 14.439 1.119 -13.095 1.00 81.56 87 ALA A CA 1
ATOM 633 C C . ALA A 1 87 ? 14.681 0.675 -14.543 1.00 81.56 87 ALA A C 1
ATOM 635 O O . ALA A 1 87 ? 13.775 0.130 -15.160 1.00 81.56 87 ALA A O 1
ATOM 636 N N . GLN A 1 88 ? 15.899 0.861 -15.066 1.00 79.25 88 GLN A N 1
ATOM 637 C CA . GLN A 1 88 ? 16.314 0.436 -16.414 1.00 79.25 88 GLN A CA 1
ATOM 638 C C . GLN A 1 88 ? 16.309 -1.088 -16.622 1.00 79.25 88 GLN A C 1
ATOM 640 O O . GLN A 1 88 ? 16.312 -1.553 -17.755 1.00 79.25 88 GLN A O 1
ATOM 645 N N . GLU A 1 89 ? 16.238 -1.877 -15.553 1.00 76.88 89 GLU A N 1
ATOM 646 C CA . GLU A 1 89 ? 16.194 -3.344 -15.619 1.00 76.88 89 GLU A CA 1
ATOM 647 C C . GLU A 1 89 ? 14.752 -3.890 -15.660 1.00 76.88 89 GLU A C 1
ATOM 649 O O . GLU A 1 89 ? 14.537 -5.106 -15.695 1.00 76.88 89 GLU A O 1
ATOM 654 N N . LEU A 1 90 ? 13.754 -2.995 -15.609 1.00 71.75 90 LEU A N 1
ATOM 655 C CA . LEU A 1 90 ? 12.327 -3.322 -15.525 1.00 71.75 90 LEU A CA 1
ATOM 656 C C . LEU A 1 90 ? 11.566 -3.176 -16.858 1.00 71.75 90 LEU A C 1
ATOM 658 O O . LEU A 1 90 ? 10.369 -3.472 -16.872 1.00 71.75 90 LEU A O 1
ATOM 662 N N . HIS A 1 91 ? 12.226 -2.723 -17.932 1.00 60.06 91 HIS A N 1
ATOM 663 C CA . HIS A 1 91 ? 11.647 -2.537 -19.277 1.00 60.06 91 HIS A CA 1
ATOM 664 C C . HIS A 1 91 ? 11.846 -3.777 -20.143 1.00 60.06 91 HIS A C 1
ATOM 666 O O . HIS A 1 91 ? 12.970 -4.327 -20.133 1.00 60.06 91 HIS A O 1
#

pLDDT: mean 89.28, std 7.04, range [60.06, 96.56]

Secondary structure (DSSP, 8-state):
-HHHHHHHHHHT--SS-EEETTEEE-----PPPPPTT-PPPPPTTSEEEEETTTSHHHHHHHHHHHHHH---EEEEE-SSGGGSTTGGG--

Radius of gyration: 21.92 Å; chains: 1; bounding box: 46×33×52 Å